Protein AF-A0A9Q9I112-F1 (afdb_monomer_lite)

Sequence (161 aa):
MIDLDKILPSWRFALDPALQVEAKKFYDFVDYWPPYGWSDDQIKRWVEKRIVGEMSVHWPMIHHIDRKLDG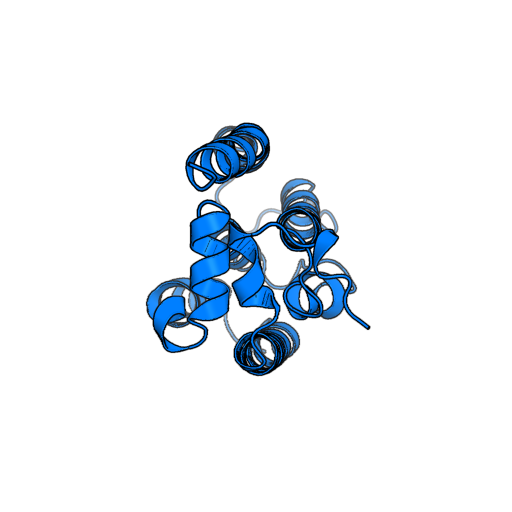LVSKTLMLMCHRPRDLPPGHVQLFGKAFFDVSSPESVRHAMRYMIDHKLKGGTKRTVLEPGEEEYDDGRMVSISAISSDAVHAADMIEVE

Radius of gyration: 16.64 Å; chains: 1; bounding box: 39×32×49 Å

Secondary structure (DSSP, 8-state):
---GGGS-GGGGGGGSHHHHHHHHHHHHHHHTPSPTT--HHHHHHHIIIIIITTHHHH-HHHHHHHHHTTTHHHHHHHHHTSSTT-PPTTHIIIIITTTTT--SHHHHHHHHHHHHHHHHTTTT--S---TT-PPP-GGGTHHHHHSHHHHHHHHHHHTT-

pLDDT: mean 75.95, std 18.21, range [35.16, 94.69]

Structure (mmCIF, N/CA/C/O backbone):
data_AF-A0A9Q9I112-F1
#
_entry.id   AF-A0A9Q9I112-F1
#
loop_
_atom_site.group_PDB
_atom_site.id
_atom_site.type_symbol
_atom_site.label_atom_id
_atom_site.label_alt_id
_atom_site.label_comp_id
_atom_site.label_asym_id
_atom_site.label_entity_id
_atom_site.label_seq_id
_atom_site.pdbx_PDB_ins_code
_atom_site.Cartn_x
_atom_site.Cartn_y
_atom_site.Cartn_z
_atom_site.occupancy
_atom_site.B_iso_or_equiv
_atom_site.auth_seq_id
_atom_site.auth_comp_id
_atom_site.auth_asym_id
_atom_site.auth_atom_id
_atom_site.pdbx_PDB_model_num
ATOM 1 N N . MET A 1 1 ? 1.436 -13.747 -22.113 1.00 52.53 1 MET A N 1
ATOM 2 C CA . MET A 1 1 ? 2.667 -13.029 -22.501 1.00 52.53 1 MET A CA 1
ATOM 3 C C . MET A 1 1 ? 2.412 -11.565 -22.199 1.00 52.53 1 MET A C 1
ATOM 5 O O . MET A 1 1 ? 1.396 -11.064 -22.666 1.00 52.53 1 MET A O 1
ATOM 9 N N . ILE A 1 2 ? 3.207 -10.943 -21.327 1.00 59.44 2 ILE A N 1
ATOM 10 C CA . ILE A 1 2 ? 3.020 -9.533 -20.961 1.00 59.44 2 ILE A CA 1
ATOM 11 C C . ILE A 1 2 ? 3.423 -8.685 -22.171 1.00 59.44 2 ILE A C 1
ATOM 13 O O . ILE A 1 2 ? 4.490 -8.898 -22.743 1.00 59.44 2 ILE A O 1
ATOM 17 N N . ASP A 1 3 ? 2.537 -7.789 -22.593 1.00 67.12 3 ASP A N 1
ATOM 18 C CA . ASP A 1 3 ? 2.764 -6.902 -23.730 1.00 67.12 3 ASP A CA 1
ATOM 19 C C . ASP A 1 3 ? 3.634 -5.723 -23.277 1.00 67.12 3 ASP A C 1
ATOM 21 O O . ASP A 1 3 ? 3.169 -4.839 -22.555 1.00 67.12 3 ASP A O 1
ATOM 25 N N . LEU A 1 4 ? 4.916 -5.758 -23.646 1.00 64.94 4 LEU A N 1
ATOM 26 C CA . LEU A 1 4 ? 5.915 -4.765 -23.242 1.00 64.94 4 LEU A CA 1
ATOM 27 C C . LEU A 1 4 ? 5.576 -3.353 -23.738 1.00 64.94 4 LEU A C 1
ATOM 29 O O . LEU A 1 4 ? 5.977 -2.385 -23.094 1.00 64.94 4 LEU A O 1
ATOM 33 N N . ASP A 1 5 ? 4.805 -3.238 -24.822 1.00 68.81 5 ASP A N 1
ATOM 34 C CA . ASP A 1 5 ? 4.395 -1.954 -25.399 1.00 68.81 5 ASP A CA 1
ATOM 35 C C . ASP A 1 5 ? 3.249 -1.301 -24.611 1.00 68.81 5 ASP A C 1
ATOM 37 O O . ASP A 1 5 ? 2.954 -0.120 -24.786 1.00 68.81 5 ASP A O 1
ATOM 41 N N . LYS A 1 6 ? 2.612 -2.050 -23.700 1.00 69.81 6 LYS A N 1
ATOM 42 C CA . LYS A 1 6 ? 1.551 -1.547 -22.813 1.00 69.81 6 LYS A CA 1
ATOM 43 C C . LYS A 1 6 ? 2.059 -1.086 -21.448 1.00 69.81 6 LYS A C 1
ATOM 45 O O . LYS A 1 6 ? 1.262 -0.579 -20.659 1.00 69.81 6 LYS A O 1
ATOM 50 N N . ILE A 1 7 ? 3.351 -1.256 -21.163 1.00 70.75 7 ILE A N 1
ATOM 51 C CA . ILE A 1 7 ? 3.969 -0.849 -19.899 1.00 70.75 7 ILE A CA 1
ATOM 52 C C . ILE A 1 7 ? 4.797 0.407 -20.135 1.00 70.75 7 ILE A C 1
ATOM 54 O O . ILE A 1 7 ? 5.705 0.429 -20.967 1.00 70.75 7 ILE A O 1
ATOM 58 N N . LEU A 1 8 ? 4.499 1.451 -19.361 1.00 73.12 8 LEU A N 1
ATOM 59 C CA . LEU A 1 8 ? 5.249 2.705 -19.399 1.00 73.12 8 LEU A CA 1
ATOM 60 C C . LEU A 1 8 ? 6.741 2.428 -19.130 1.00 73.12 8 LEU A C 1
ATOM 62 O O . LEU A 1 8 ? 7.046 1.639 -18.232 1.00 73.12 8 LEU A O 1
ATOM 66 N N . PRO A 1 9 ? 7.688 3.059 -19.855 1.00 79.50 9 PRO A N 1
ATOM 67 C CA . PRO A 1 9 ? 9.120 2.804 -19.681 1.00 79.50 9 PRO A CA 1
ATOM 68 C C . PRO A 1 9 ? 9.581 2.914 -18.225 1.00 79.50 9 PRO A C 1
ATOM 70 O O . PRO A 1 9 ? 10.263 2.019 -17.723 1.00 79.50 9 PRO A O 1
ATOM 73 N N . SER A 1 10 ? 9.105 3.940 -17.519 1.00 79.56 10 SER A N 1
ATOM 74 C CA . SER A 1 10 ? 9.416 4.193 -16.112 1.00 79.56 10 SER A CA 1
ATOM 75 C C . SER A 1 10 ? 8.786 3.168 -15.147 1.00 79.56 10 SER A C 1
ATOM 77 O O . SER A 1 10 ? 9.113 3.159 -13.961 1.00 79.56 10 SER A O 1
ATOM 79 N N . TRP A 1 11 ? 7.897 2.293 -15.634 1.00 82.94 11 TRP A N 1
ATOM 80 C CA . TRP A 1 11 ? 7.219 1.217 -14.899 1.00 82.94 11 TRP A CA 1
ATOM 81 C C . TRP A 1 11 ? 7.702 -0.184 -15.272 1.00 82.94 11 TRP A C 1
ATOM 83 O O . TRP A 1 11 ? 7.225 -1.166 -14.708 1.00 82.94 11 TRP A O 1
ATOM 93 N N . ARG A 1 12 ? 8.689 -0.314 -16.165 1.00 83.38 12 ARG A N 1
ATOM 94 C CA . ARG A 1 12 ? 9.242 -1.622 -16.561 1.00 83.38 12 ARG A CA 1
ATOM 95 C C . ARG A 1 12 ? 9.847 -2.412 -15.403 1.00 83.38 12 ARG A C 1
ATOM 97 O O . ARG A 1 12 ? 9.922 -3.631 -15.500 1.00 83.38 12 ARG A O 1
ATOM 104 N N . PHE A 1 13 ? 10.204 -1.760 -14.295 1.00 83.31 13 PHE A N 1
ATOM 105 C CA . PHE A 1 13 ? 10.591 -2.444 -13.057 1.00 83.31 13 PHE A CA 1
ATOM 106 C C . PHE A 1 13 ? 9.492 -3.394 -12.541 1.00 83.31 13 PHE A C 1
ATOM 108 O O . PHE A 1 13 ? 9.793 -4.337 -11.820 1.00 83.31 13 PHE A O 1
ATOM 115 N N . ALA A 1 14 ? 8.225 -3.197 -12.929 1.00 82.38 14 ALA A N 1
ATOM 116 C CA . ALA A 1 14 ? 7.128 -4.093 -12.573 1.00 82.38 14 ALA A CA 1
ATOM 117 C C . ALA A 1 14 ? 7.222 -5.483 -13.229 1.00 82.38 14 ALA A C 1
ATOM 119 O O . ALA A 1 14 ? 6.568 -6.427 -12.786 1.00 82.38 14 ALA A O 1
ATOM 120 N N . LEU A 1 15 ? 8.060 -5.622 -14.259 1.00 83.25 15 LEU A N 1
ATOM 121 C CA . LEU A 1 15 ? 8.393 -6.902 -14.886 1.00 83.25 15 LEU A CA 1
ATOM 122 C C . LEU A 1 15 ? 9.431 -7.698 -14.091 1.00 83.25 15 LEU A C 1
ATOM 124 O O . LEU A 1 15 ? 9.655 -8.870 -14.394 1.00 83.25 15 LEU A O 1
ATOM 128 N N . ASP A 1 16 ? 10.086 -7.073 -13.112 1.00 87.50 16 ASP A N 1
ATOM 129 C CA . ASP A 1 16 ? 11.080 -7.738 -12.284 1.00 87.50 16 ASP A CA 1
ATOM 130 C C . ASP A 1 16 ? 10.404 -8.829 -11.427 1.00 87.50 16 ASP A C 1
ATOM 132 O O . ASP A 1 16 ? 9.463 -8.534 -10.677 1.00 87.50 16 ASP A O 1
ATOM 136 N N . PRO A 1 17 ? 10.875 -10.090 -11.481 1.00 88.44 17 PRO A N 1
ATOM 137 C CA . PRO A 1 17 ? 10.376 -11.159 -10.621 1.00 88.44 17 PRO A CA 1
ATOM 138 C C . PRO A 1 17 ? 10.429 -10.831 -9.120 1.00 88.44 17 PRO A C 1
ATOM 140 O O . PRO A 1 17 ? 9.624 -11.364 -8.352 1.00 88.44 17 PRO A O 1
ATOM 143 N N . ALA A 1 18 ? 11.334 -9.946 -8.688 1.00 90.00 18 ALA A N 1
ATOM 144 C CA . ALA A 1 18 ? 11.414 -9.469 -7.312 1.00 90.00 18 ALA A CA 1
ATOM 145 C C . ALA A 1 18 ? 10.111 -8.797 -6.854 1.00 90.00 18 ALA A C 1
ATOM 147 O O . ALA A 1 18 ? 9.692 -9.013 -5.713 1.00 90.00 18 ALA A O 1
ATOM 148 N N . LEU A 1 19 ? 9.413 -8.076 -7.745 1.00 91.62 19 LEU A N 1
ATOM 149 C CA . LEU A 1 19 ? 8.118 -7.480 -7.417 1.00 91.62 19 LEU A CA 1
ATOM 150 C C . LEU A 1 19 ? 7.084 -8.557 -7.077 1.00 91.62 19 LEU A C 1
ATOM 152 O O . LEU A 1 19 ? 6.316 -8.368 -6.144 1.00 91.62 19 LEU A O 1
ATOM 156 N N . GLN A 1 20 ? 7.081 -9.706 -7.757 1.00 91.25 20 GLN A N 1
ATOM 157 C CA . GLN A 1 20 ? 6.132 -10.788 -7.454 1.00 91.25 20 GLN A CA 1
ATOM 158 C C . GLN A 1 20 ? 6.391 -11.415 -6.078 1.00 91.25 20 GLN A C 1
ATOM 160 O O . GLN A 1 20 ? 5.456 -11.750 -5.346 1.00 91.25 20 GLN A O 1
ATOM 165 N N . VAL A 1 21 ? 7.664 -11.539 -5.692 1.00 92.69 21 VAL A N 1
ATOM 166 C CA . VAL A 1 21 ? 8.045 -12.018 -4.355 1.00 92.69 21 VAL A CA 1
ATOM 167 C C . VAL A 1 21 ? 7.586 -11.030 -3.281 1.00 92.69 21 VAL A C 1
ATOM 169 O O . VAL A 1 21 ? 7.029 -11.439 -2.260 1.00 92.69 21 VAL A O 1
ATOM 172 N N . GLU A 1 22 ? 7.787 -9.732 -3.506 1.00 94.31 22 GLU A N 1
ATOM 173 C CA . GLU A 1 22 ? 7.320 -8.685 -2.596 1.00 94.31 22 GLU A CA 1
ATOM 174 C C . GLU A 1 22 ? 5.798 -8.587 -2.535 1.00 94.31 22 GLU A C 1
ATOM 176 O O . GLU A 1 22 ? 5.248 -8.522 -1.437 1.00 94.31 22 GLU A O 1
ATOM 181 N N . ALA A 1 23 ? 5.117 -8.650 -3.680 1.00 93.50 23 ALA A N 1
ATOM 182 C CA . ALA A 1 23 ? 3.664 -8.635 -3.785 1.00 93.50 23 ALA A CA 1
ATOM 183 C C . ALA A 1 23 ? 3.048 -9.777 -2.975 1.00 93.50 23 ALA A C 1
ATOM 185 O O . ALA A 1 23 ? 2.087 -9.559 -2.241 1.00 93.50 23 ALA A O 1
ATOM 186 N N . LYS A 1 24 ? 3.651 -10.973 -3.012 1.00 94.69 24 LYS A N 1
ATOM 187 C CA . LYS A 1 24 ? 3.223 -12.083 -2.157 1.00 94.69 24 LYS A CA 1
ATOM 188 C C . LYS A 1 24 ? 3.416 -11.779 -0.670 1.00 94.69 24 LYS A C 1
ATOM 190 O O . LYS A 1 24 ? 2.489 -11.977 0.106 1.00 94.69 24 LYS A O 1
ATOM 195 N N . LYS A 1 25 ? 4.588 -11.289 -0.255 1.00 93.38 25 LYS A N 1
ATOM 196 C CA . LYS A 1 25 ? 4.830 -10.934 1.157 1.00 93.38 25 LYS A CA 1
ATOM 197 C C . LYS A 1 25 ? 3.857 -9.860 1.646 1.00 93.38 25 LYS A C 1
ATOM 199 O O . LYS A 1 25 ? 3.401 -9.908 2.782 1.00 93.38 25 LYS A O 1
ATOM 204 N N . PHE A 1 26 ? 3.565 -8.883 0.793 1.00 93.25 26 PHE A N 1
ATOM 205 C CA . PHE A 1 26 ? 2.616 -7.819 1.088 1.00 93.25 26 PHE A CA 1
ATOM 206 C C . PHE A 1 26 ? 1.190 -8.360 1.195 1.00 93.25 26 PHE A C 1
ATOM 208 O O . PHE A 1 26 ? 0.486 -8.037 2.145 1.00 93.25 26 PHE A O 1
ATOM 215 N N . TYR A 1 27 ? 0.787 -9.240 0.276 1.00 94.31 27 TYR A N 1
ATOM 216 C CA . TYR A 1 27 ? -0.486 -9.949 0.348 1.00 94.31 27 TYR A CA 1
ATOM 217 C C . TYR A 1 27 ? -0.630 -10.714 1.662 1.00 94.31 27 TYR A C 1
ATOM 219 O O . TYR A 1 27 ? -1.638 -10.549 2.337 1.00 94.31 27 TYR A O 1
ATOM 227 N N . ASP A 1 28 ? 0.384 -11.493 2.050 1.00 92.62 28 ASP A N 1
ATOM 228 C CA . ASP A 1 28 ? 0.367 -12.268 3.296 1.00 92.62 28 ASP A CA 1
ATOM 229 C C . ASP A 1 28 ? 0.210 -11.339 4.526 1.00 92.62 28 ASP A C 1
ATOM 231 O O . ASP A 1 28 ? -0.489 -11.674 5.481 1.00 92.62 28 ASP A O 1
ATOM 235 N N . PHE A 1 29 ? 0.807 -10.139 4.493 1.00 91.12 29 PHE A N 1
ATOM 236 C CA . PHE A 1 29 ? 0.606 -9.107 5.519 1.00 91.12 29 PHE A CA 1
ATOM 237 C C . PHE A 1 29 ? -0.841 -8.588 5.556 1.00 91.12 29 PHE A C 1
ATOM 239 O O . PHE A 1 29 ? -1.423 -8.486 6.636 1.00 91.12 29 PHE A O 1
ATOM 246 N N . VAL A 1 30 ? -1.421 -8.263 4.398 1.00 91.06 30 VAL A N 1
ATOM 247 C CA . VAL A 1 30 ? -2.800 -7.756 4.300 1.00 91.06 30 VAL A CA 1
ATOM 248 C C . VAL A 1 30 ? -3.817 -8.836 4.672 1.00 91.06 30 VAL A C 1
ATOM 250 O O . VAL A 1 30 ? -4.824 -8.525 5.290 1.00 91.06 30 VAL A O 1
ATOM 253 N N . ASP A 1 31 ? -3.560 -10.100 4.343 1.00 90.81 31 ASP A N 1
ATOM 254 C CA . ASP A 1 31 ? -4.427 -11.232 4.698 1.00 90.81 31 ASP A CA 1
ATOM 255 C C . ASP A 1 31 ? -4.453 -11.490 6.213 1.00 90.81 31 ASP A C 1
ATOM 257 O O . ASP A 1 31 ? -5.481 -11.856 6.778 1.00 90.81 31 ASP A O 1
ATOM 261 N N . TYR A 1 32 ? -3.339 -11.221 6.900 1.00 86.56 32 TYR A N 1
ATOM 262 C CA . TYR A 1 32 ? -3.262 -11.270 8.362 1.00 86.56 32 TYR A CA 1
ATOM 263 C C . TYR A 1 32 ? -3.931 -10.061 9.053 1.00 86.56 32 TYR A C 1
ATOM 265 O O . TYR A 1 32 ? -4.088 -10.034 10.277 1.00 86.56 32 TYR A O 1
ATOM 273 N N . TRP A 1 33 ? -4.318 -9.033 8.298 1.00 83.69 33 TRP A N 1
ATOM 274 C CA . TRP A 1 33 ? -4.843 -7.789 8.840 1.00 83.69 33 TRP A CA 1
ATOM 275 C C . TRP A 1 33 ? -6.371 -7.832 9.067 1.00 83.69 33 TRP A C 1
ATOM 277 O O . TRP A 1 33 ? -7.111 -8.289 8.199 1.00 83.69 33 TRP A O 1
ATOM 287 N N . PRO A 1 34 ? -6.898 -7.255 10.167 1.00 85.12 34 PRO A N 1
ATOM 288 C CA . PRO A 1 34 ? -6.172 -6.695 11.306 1.00 85.12 34 PRO A CA 1
ATOM 289 C C . PRO A 1 34 ? -5.764 -7.767 12.339 1.00 85.12 34 PRO A C 1
ATOM 291 O O . PRO A 1 34 ? -6.521 -8.715 12.562 1.00 85.12 34 PRO A O 1
ATOM 294 N N . PRO A 1 35 ? -4.632 -7.591 13.055 1.00 84.75 35 PRO A N 1
ATOM 295 C CA . PRO A 1 35 ? -4.209 -8.523 14.101 1.00 84.75 35 PRO A CA 1
ATOM 296 C C . PRO A 1 35 ? -5.267 -8.701 15.203 1.00 84.75 35 PRO A C 1
ATOM 298 O O . PRO A 1 35 ? -5.759 -7.729 15.786 1.00 84.75 35 PRO A O 1
ATOM 301 N N . TYR A 1 36 ? -5.599 -9.953 15.528 1.00 85.56 36 TYR A N 1
ATOM 302 C CA . TYR A 1 36 ? -6.580 -10.260 16.571 1.00 85.56 36 TYR A CA 1
ATOM 303 C C . TYR A 1 36 ? -6.075 -9.867 17.969 1.00 85.56 36 TYR A C 1
ATOM 305 O O . TYR A 1 36 ? -4.919 -10.096 18.323 1.00 85.56 36 TYR A O 1
ATOM 313 N N . GLY A 1 37 ? -6.964 -9.298 18.788 1.00 84.94 37 GLY A N 1
ATOM 314 C CA . GLY A 1 37 ? -6.678 -8.936 20.181 1.00 84.94 37 GLY A CA 1
ATOM 315 C C . GLY A 1 37 ? -5.858 -7.656 20.380 1.00 84.94 37 GLY A C 1
ATOM 316 O O . GLY A 1 37 ? -5.601 -7.292 21.524 1.00 84.94 37 GLY A O 1
ATOM 317 N N . TRP A 1 38 ? -5.464 -6.963 19.308 1.00 88.25 38 TRP A N 1
ATOM 318 C CA . TRP A 1 38 ? -4.763 -5.679 19.396 1.00 88.25 38 TRP A CA 1
ATOM 319 C C . TRP A 1 38 ? -5.758 -4.513 19.451 1.00 88.25 38 TRP A C 1
ATOM 321 O O . TRP A 1 38 ? -6.839 -4.579 18.853 1.00 88.25 38 TRP A O 1
ATOM 331 N N . SER A 1 39 ? -5.397 -3.444 20.165 1.00 87.25 39 SER A N 1
ATOM 332 C CA . SER A 1 39 ? -6.126 -2.174 20.125 1.00 87.25 39 SER A CA 1
ATOM 333 C C . SER A 1 39 ? -5.788 -1.375 18.865 1.00 87.25 39 SER A C 1
ATOM 335 O O . SER A 1 39 ? -4.706 -1.525 18.290 1.00 87.25 39 SER A O 1
ATOM 337 N N . ASP A 1 40 ? -6.688 -0.480 18.463 1.00 85.31 40 ASP A N 1
ATOM 338 C CA . ASP A 1 40 ? -6.505 0.386 17.293 1.00 85.31 40 ASP A CA 1
ATOM 339 C C . ASP A 1 40 ? -5.206 1.212 17.390 1.00 85.31 40 ASP A C 1
ATOM 341 O O . ASP A 1 40 ? -4.464 1.323 16.414 1.00 85.31 40 ASP A O 1
ATOM 345 N N . ASP A 1 41 ? -4.842 1.684 18.587 1.00 86.06 41 ASP A N 1
ATOM 346 C CA . ASP A 1 41 ? -3.574 2.384 18.834 1.00 86.06 41 ASP A CA 1
ATOM 347 C C . ASP A 1 41 ? -2.338 1.497 18.656 1.00 86.06 41 ASP A C 1
ATOM 349 O O . ASP A 1 41 ? -1.314 1.946 18.129 1.00 86.06 41 ASP A O 1
ATOM 353 N N . GLN A 1 42 ? -2.398 0.239 19.109 1.00 89.38 42 GLN A N 1
ATOM 354 C CA . GLN A 1 42 ? -1.301 -0.713 18.916 1.00 89.38 42 GLN A CA 1
ATOM 355 C C . GLN A 1 42 ? -1.093 -0.983 17.428 1.00 89.38 42 GLN A C 1
ATOM 357 O O . GLN A 1 42 ? 0.041 -0.959 16.947 1.00 89.38 42 GLN A O 1
ATOM 362 N N . ILE A 1 43 ? -2.195 -1.177 16.704 1.00 88.94 43 ILE A N 1
ATOM 363 C CA . ILE A 1 43 ? -2.218 -1.400 15.262 1.00 88.94 43 ILE A CA 1
ATOM 364 C C . ILE A 1 43 ? -1.640 -0.183 14.524 1.00 88.94 43 ILE A C 1
ATOM 366 O O . ILE A 1 43 ? -0.704 -0.336 13.738 1.00 88.94 43 ILE A O 1
ATOM 370 N N . LYS A 1 44 ? -2.112 1.031 14.838 1.00 87.12 44 LYS A N 1
ATOM 371 C CA . LYS A 1 44 ? -1.634 2.287 14.240 1.00 87.12 44 LYS A CA 1
ATOM 372 C C . LYS A 1 44 ? -0.135 2.491 14.449 1.00 87.12 44 LYS A C 1
ATOM 374 O O . LYS A 1 44 ? 0.596 2.716 13.489 1.00 87.12 44 LYS A O 1
ATOM 379 N N . ARG A 1 45 ? 0.348 2.356 15.690 1.00 88.19 45 ARG A N 1
ATOM 380 C CA . ARG A 1 45 ? 1.778 2.514 16.017 1.00 88.19 45 ARG A CA 1
ATOM 381 C C . ARG A 1 45 ? 2.648 1.468 15.332 1.00 88.19 45 ARG A C 1
ATOM 383 O O . ARG A 1 45 ? 3.779 1.769 14.951 1.00 88.19 45 ARG A O 1
ATOM 390 N N . TRP A 1 46 ? 2.155 0.236 15.224 1.00 90.12 46 TRP A N 1
ATOM 391 C CA . TRP A 1 46 ? 2.869 -0.832 14.539 1.00 90.12 46 TRP A CA 1
ATOM 392 C C . TRP A 1 46 ? 2.973 -0.559 13.040 1.00 90.12 46 TRP A C 1
ATOM 394 O O . TRP A 1 46 ? 4.077 -0.641 12.507 1.00 90.12 46 TRP A O 1
ATOM 404 N N . VAL 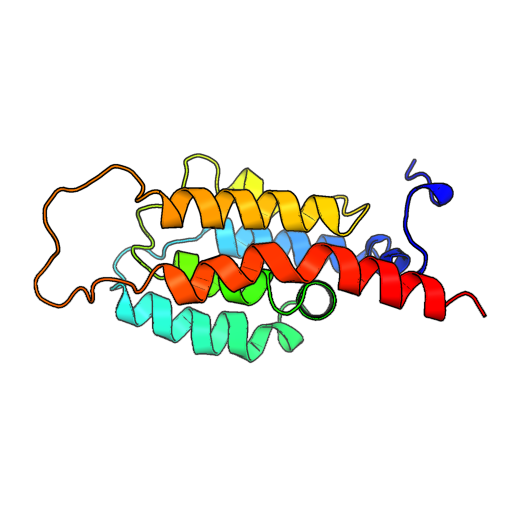A 1 47 ? 1.886 -0.148 12.380 1.00 89.25 47 VAL A N 1
ATOM 405 C CA . VAL A 1 47 ? 1.932 0.213 10.956 1.00 89.25 47 VAL A CA 1
ATOM 406 C C . VAL A 1 47 ? 2.845 1.386 10.700 1.00 89.25 47 VAL A C 1
ATOM 408 O O . VAL A 1 47 ? 3.726 1.276 9.855 1.00 89.25 47 VAL A O 1
ATOM 411 N N . GLU A 1 48 ? 2.684 2.471 11.448 1.00 89.12 48 GLU A N 1
ATOM 412 C CA . GLU A 1 48 ? 3.481 3.678 11.259 1.00 89.12 48 GLU A CA 1
ATOM 413 C C . GLU A 1 48 ? 4.982 3.374 11.359 1.00 89.12 48 GLU A C 1
ATOM 415 O O . GLU A 1 48 ? 5.761 3.776 10.498 1.00 89.12 48 GLU A O 1
ATOM 420 N N . LYS A 1 49 ? 5.391 2.597 12.370 1.00 89.12 49 LYS A N 1
ATOM 421 C CA . LYS A 1 49 ? 6.811 2.331 12.632 1.00 89.12 49 LYS A CA 1
ATOM 422 C C . LYS A 1 49 ? 7.392 1.182 11.816 1.00 89.12 49 LYS A C 1
ATOM 424 O O . LYS A 1 49 ? 8.521 1.297 11.361 1.00 89.12 49 LYS A O 1
ATOM 429 N N . ARG A 1 50 ? 6.675 0.063 11.691 1.00 88.94 50 ARG A N 1
ATOM 430 C CA . ARG A 1 50 ? 7.215 -1.197 11.147 1.00 88.94 50 ARG A CA 1
ATOM 431 C C . ARG A 1 50 ? 6.787 -1.480 9.720 1.00 88.94 50 ARG A C 1
ATOM 433 O O . ARG A 1 50 ? 7.533 -2.120 8.997 1.00 88.94 50 ARG A O 1
ATOM 440 N N . ILE A 1 51 ? 5.597 -1.045 9.318 1.00 91.25 51 ILE A N 1
ATOM 441 C CA . ILE A 1 51 ? 5.099 -1.318 7.966 1.00 91.25 51 ILE A CA 1
ATOM 442 C C . ILE A 1 51 ? 5.459 -0.156 7.045 1.00 91.25 51 ILE A C 1
ATOM 444 O O . ILE A 1 51 ? 6.153 -0.358 6.057 1.00 91.25 51 ILE A O 1
ATOM 448 N N . VAL A 1 52 ? 5.051 1.065 7.396 1.00 90.56 52 VAL A N 1
ATOM 449 C CA . VAL A 1 52 ? 5.349 2.281 6.629 1.00 90.56 52 VAL A CA 1
ATOM 450 C C . VAL A 1 52 ? 6.792 2.727 6.867 1.00 90.56 52 VAL A C 1
ATOM 452 O O . VAL A 1 52 ? 7.536 2.920 5.910 1.00 90.56 52 VAL A O 1
ATOM 455 N N . GLY A 1 53 ? 7.220 2.826 8.130 1.00 89.00 53 GLY A N 1
ATOM 456 C CA . GLY A 1 53 ? 8.568 3.283 8.488 1.00 89.00 53 GLY A CA 1
ATOM 457 C C . GLY A 1 53 ? 9.712 2.395 7.984 1.00 89.00 53 GLY A C 1
ATOM 458 O O . GLY A 1 53 ? 10.801 2.899 7.724 1.00 89.00 53 GLY A O 1
ATOM 459 N N . GLU A 1 54 ? 9.469 1.095 7.794 1.00 93.56 54 GLU A N 1
ATOM 460 C CA . GLU A 1 54 ? 10.463 0.134 7.287 1.00 93.56 54 GLU A CA 1
ATOM 461 C C . GLU A 1 54 ? 10.080 -0.432 5.905 1.00 93.56 54 GLU A C 1
ATOM 463 O O . GLU A 1 54 ? 10.625 -1.448 5.471 1.00 93.56 54 GLU A O 1
ATOM 468 N N . MET A 1 55 ? 9.164 0.221 5.178 1.00 92.56 55 MET A N 1
ATOM 469 C CA . MET A 1 55 ? 8.680 -0.270 3.880 1.00 92.56 55 MET A CA 1
ATOM 470 C C . MET A 1 55 ? 9.811 -0.439 2.866 1.00 92.56 55 MET A C 1
ATOM 472 O O . MET A 1 55 ? 9.849 -1.426 2.143 1.00 92.56 55 MET A O 1
ATOM 476 N N . SER A 1 56 ? 10.771 0.488 2.855 1.00 93.88 56 SER A N 1
ATOM 477 C CA . SER A 1 56 ? 11.951 0.438 1.984 1.00 93.88 56 SER A CA 1
ATOM 478 C C . SER A 1 56 ? 12.870 -0.757 2.256 1.00 93.88 56 SER A C 1
ATOM 480 O O . SER A 1 56 ? 13.674 -1.108 1.398 1.00 93.88 56 SER A O 1
ATOM 482 N N . VAL A 1 57 ? 12.758 -1.378 3.434 1.00 92.81 57 VAL A N 1
ATOM 483 C CA . VAL A 1 57 ? 13.549 -2.542 3.846 1.00 92.81 57 VAL A CA 1
ATOM 484 C C . VAL A 1 57 ? 12.793 -3.838 3.558 1.00 92.81 57 VAL A C 1
ATOM 486 O O . VAL A 1 57 ? 13.373 -4.778 3.018 1.00 92.81 57 VAL A O 1
ATOM 489 N N . HIS A 1 58 ? 11.501 -3.898 3.899 1.00 88.81 58 HIS A N 1
ATOM 490 C CA . HIS A 1 58 ? 10.693 -5.118 3.749 1.00 88.81 58 HIS A CA 1
ATOM 491 C C . HIS A 1 58 ? 10.154 -5.317 2.328 1.00 88.81 58 HIS A C 1
ATOM 493 O O . HIS A 1 58 ? 10.076 -6.458 1.862 1.00 88.81 58 HIS A O 1
ATOM 499 N N . TRP A 1 59 ? 9.816 -4.217 1.649 1.00 94.31 59 TRP A N 1
ATOM 500 C CA . TRP A 1 59 ? 9.247 -4.186 0.300 1.00 94.31 59 TRP A CA 1
ATOM 501 C C . TRP A 1 59 ? 9.819 -3.025 -0.543 1.00 94.31 59 TRP A C 1
ATOM 503 O O . TRP A 1 59 ? 9.110 -2.051 -0.824 1.00 94.31 59 TRP A O 1
ATOM 513 N N . PRO A 1 60 ? 11.106 -3.070 -0.933 1.00 94.12 60 PRO A N 1
ATOM 514 C CA . PRO A 1 60 ? 11.746 -1.985 -1.676 1.00 94.12 60 PRO A CA 1
ATOM 515 C C . PRO A 1 60 ? 11.075 -1.656 -3.020 1.00 94.12 60 PRO A C 1
ATOM 517 O O . PRO A 1 60 ? 10.993 -0.477 -3.374 1.00 94.12 60 PRO A O 1
ATOM 520 N N . MET A 1 61 ? 10.552 -2.641 -3.753 1.00 92.62 61 MET A N 1
ATOM 521 C CA . MET A 1 61 ? 9.840 -2.409 -5.016 1.00 92.62 61 MET A CA 1
ATOM 522 C C . MET A 1 61 ? 8.470 -1.771 -4.779 1.00 92.62 61 MET A C 1
ATOM 524 O O . MET A 1 61 ? 8.094 -0.835 -5.486 1.00 92.62 61 MET A O 1
ATOM 528 N N . ILE A 1 62 ? 7.743 -2.201 -3.745 1.00 93.50 62 ILE A N 1
ATOM 529 C CA . ILE A 1 62 ? 6.481 -1.548 -3.352 1.00 93.50 62 ILE A CA 1
ATOM 530 C C . ILE A 1 62 ? 6.744 -0.128 -2.850 1.00 93.50 62 ILE A C 1
ATOM 532 O O . ILE A 1 62 ? 6.000 0.785 -3.194 1.00 93.50 62 ILE A O 1
ATOM 536 N N . HIS A 1 63 ? 7.829 0.099 -2.109 1.00 94.25 63 HIS A N 1
ATOM 537 C CA . HIS A 1 63 ? 8.238 1.438 -1.697 1.00 94.25 63 HIS A CA 1
ATOM 538 C C . HIS A 1 63 ? 8.596 2.327 -2.900 1.00 94.25 63 HIS A C 1
ATOM 540 O O . HIS A 1 63 ? 8.274 3.515 -2.916 1.00 94.25 63 HIS A O 1
ATOM 546 N N . HIS A 1 64 ? 9.218 1.767 -3.941 1.00 91.50 64 HIS A N 1
ATOM 547 C CA . HIS A 1 64 ? 9.460 2.487 -5.190 1.00 91.50 64 HIS A CA 1
ATOM 548 C C . HIS A 1 64 ? 8.148 2.887 -5.887 1.00 91.50 64 HIS A C 1
ATOM 550 O O . HIS A 1 64 ? 8.007 4.035 -6.315 1.00 91.50 64 HIS A O 1
ATOM 556 N N . ILE A 1 65 ? 7.164 1.980 -5.931 1.00 91.44 65 ILE A N 1
ATOM 557 C CA . ILE A 1 65 ? 5.807 2.275 -6.417 1.00 91.44 65 ILE A CA 1
ATOM 558 C C . ILE A 1 65 ? 5.160 3.372 -5.568 1.00 91.44 65 ILE A C 1
ATOM 560 O O . ILE A 1 65 ? 4.637 4.337 -6.116 1.00 91.44 65 ILE A O 1
ATOM 564 N N . ASP A 1 66 ? 5.230 3.261 -4.242 1.00 92.81 66 ASP A N 1
ATOM 565 C CA . ASP A 1 66 ? 4.676 4.242 -3.309 1.00 92.81 66 ASP A CA 1
ATOM 566 C C . ASP A 1 66 ? 5.256 5.637 -3.565 1.00 92.81 66 ASP A C 1
ATOM 568 O O . ASP A 1 66 ? 4.509 6.603 -3.692 1.00 92.81 66 ASP A O 1
ATOM 572 N N . ARG A 1 67 ? 6.575 5.744 -3.774 1.00 90.88 67 ARG A N 1
ATOM 573 C CA . ARG A 1 67 ? 7.228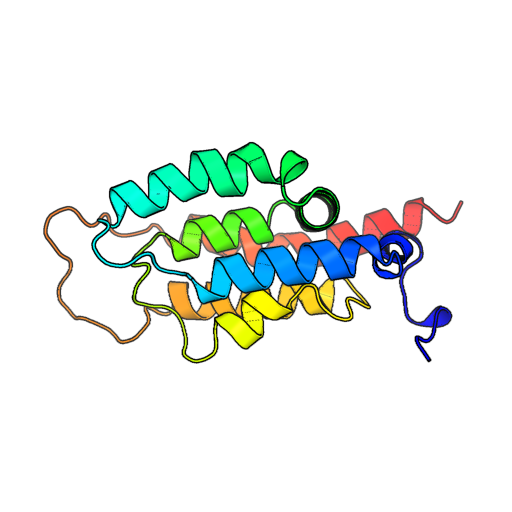 7.003 -4.160 1.00 90.88 67 ARG A CA 1
ATOM 574 C C . ARG A 1 67 ? 6.744 7.546 -5.504 1.00 90.88 67 ARG A C 1
ATOM 576 O O . ARG A 1 67 ? 6.495 8.744 -5.604 1.00 90.88 67 ARG A O 1
ATOM 583 N N . LYS A 1 68 ? 6.594 6.693 -6.523 1.00 88.31 68 LYS A N 1
ATOM 584 C CA . LYS A 1 68 ? 6.036 7.085 -7.834 1.00 88.31 68 LYS A CA 1
ATOM 585 C C . LYS A 1 68 ? 4.567 7.510 -7.747 1.00 88.31 68 LYS A C 1
ATOM 587 O O . LYS A 1 68 ? 4.092 8.243 -8.609 1.00 88.31 68 LYS A O 1
ATOM 592 N N . LEU A 1 69 ? 3.856 7.069 -6.712 1.00 88.06 69 LEU A N 1
ATOM 593 C CA . LEU A 1 69 ? 2.457 7.392 -6.446 1.00 88.06 69 LEU A CA 1
ATOM 594 C C . LEU A 1 69 ? 2.279 8.420 -5.316 1.00 88.06 69 LEU A C 1
ATOM 596 O O . LEU A 1 69 ? 1.196 8.495 -4.741 1.00 88.06 69 LEU A O 1
ATOM 600 N N . ASP A 1 70 ? 3.307 9.209 -4.991 1.00 87.44 70 ASP A N 1
ATOM 601 C CA . ASP A 1 70 ? 3.255 10.248 -3.949 1.00 87.44 70 ASP A CA 1
ATOM 602 C C . ASP A 1 70 ? 2.766 9.727 -2.578 1.00 87.44 70 ASP A C 1
ATOM 604 O O . ASP A 1 70 ? 1.895 10.295 -1.912 1.00 87.44 70 ASP A O 1
ATOM 608 N N . GLY A 1 71 ? 3.283 8.580 -2.149 1.00 87.12 71 G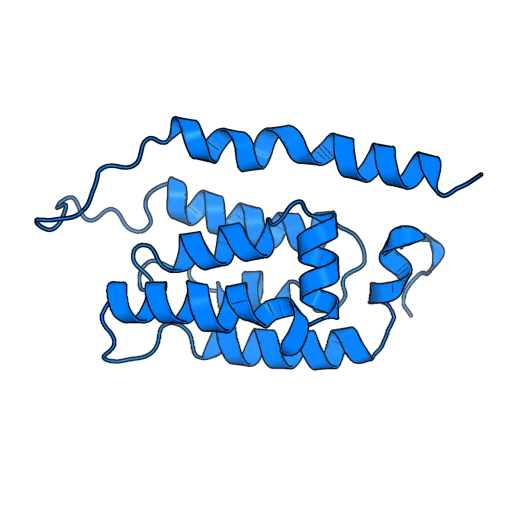LY A N 1
ATOM 609 C CA . GLY A 1 71 ? 2.955 7.996 -0.852 1.00 87.12 71 GLY A CA 1
ATOM 610 C C . GLY A 1 71 ? 1.543 7.410 -0.763 1.00 87.12 71 GLY A C 1
ATOM 611 O O . GLY A 1 71 ? 1.030 7.241 0.343 1.00 87.12 71 GLY A O 1
ATOM 612 N N . LEU A 1 72 ? 0.861 7.165 -1.888 1.00 90.19 72 LEU A N 1
ATOM 613 C CA . LEU A 1 72 ? -0.527 6.690 -1.900 1.00 90.19 72 LEU A CA 1
ATOM 614 C C . LEU A 1 72 ? -0.719 5.362 -1.151 1.00 90.19 72 LEU A C 1
ATOM 616 O O . LEU A 1 72 ? -1.726 5.196 -0.461 1.00 90.19 72 LEU A O 1
ATOM 620 N N . VAL A 1 73 ? 0.233 4.432 -1.249 1.00 91.06 73 VAL A N 1
ATOM 621 C CA . VAL A 1 73 ? 0.178 3.138 -0.551 1.00 91.06 73 VAL A CA 1
ATOM 622 C C . VAL A 1 73 ? 0.315 3.370 0.949 1.00 91.06 73 VAL A C 1
ATOM 624 O O . VAL A 1 73 ? -0.526 2.913 1.723 1.00 91.06 73 VAL A O 1
ATOM 627 N N . SER A 1 74 ? 1.312 4.161 1.355 1.00 90.88 74 SER A N 1
ATOM 628 C CA . SER A 1 74 ? 1.541 4.548 2.752 1.00 90.88 74 SER A CA 1
ATOM 629 C C . SER A 1 74 ? 0.327 5.255 3.363 1.00 90.88 74 SER A C 1
ATOM 631 O O . SER A 1 74 ? -0.130 4.899 4.449 1.00 90.88 74 SER A O 1
ATOM 633 N N . LYS A 1 75 ? -0.250 6.227 2.646 1.00 88.94 75 LYS A N 1
ATOM 634 C CA . LYS A 1 75 ? -1.459 6.959 3.055 1.00 88.94 75 LYS A CA 1
ATOM 635 C C . LYS A 1 75 ? -2.652 6.010 3.213 1.00 88.94 75 LYS A C 1
ATOM 637 O O . LYS A 1 75 ? -3.380 6.108 4.198 1.00 88.94 75 LYS A O 1
ATOM 642 N N . THR A 1 76 ? -2.817 5.058 2.294 1.00 89.62 76 THR A N 1
ATOM 643 C CA . THR A 1 76 ? -3.897 4.061 2.358 1.00 89.62 76 THR A CA 1
ATOM 644 C C . THR A 1 76 ? -3.726 3.120 3.554 1.00 89.62 76 THR A C 1
ATOM 646 O O . THR A 1 76 ? -4.691 2.888 4.275 1.00 89.62 76 THR A O 1
ATOM 649 N N . LEU A 1 77 ? -2.508 2.643 3.839 1.00 89.75 77 LEU A N 1
ATOM 650 C CA . LEU A 1 77 ? -2.208 1.833 5.032 1.00 89.75 77 LEU A CA 1
ATOM 651 C C . LEU A 1 77 ? -2.526 2.573 6.331 1.00 89.75 77 LEU A C 1
ATOM 653 O O . LEU A 1 77 ? -3.159 2.017 7.230 1.00 89.75 77 LEU A O 1
ATOM 657 N N . MET A 1 78 ? -2.117 3.838 6.425 1.00 87.38 78 MET A N 1
ATOM 658 C CA . MET A 1 78 ? -2.423 4.666 7.590 1.00 87.38 78 MET A CA 1
ATOM 659 C C . MET A 1 78 ? -3.933 4.852 7.747 1.00 87.38 78 MET A C 1
ATOM 661 O O . MET A 1 78 ? -4.453 4.718 8.852 1.00 87.38 78 MET A O 1
ATOM 665 N N . LEU A 1 79 ? -4.658 5.051 6.643 1.00 85.06 79 LEU A N 1
ATOM 666 C CA . LEU A 1 79 ? -6.115 5.133 6.656 1.00 85.06 79 LEU A CA 1
ATOM 667 C C . LEU A 1 79 ? -6.776 3.818 7.099 1.00 85.06 79 LEU A C 1
ATOM 669 O O . LEU A 1 79 ? -7.755 3.834 7.843 1.00 85.06 79 LEU A O 1
ATOM 673 N N . MET A 1 80 ? -6.225 2.669 6.706 1.00 85.44 80 MET A N 1
ATOM 674 C CA . MET A 1 80 ? -6.694 1.357 7.161 1.00 85.44 80 MET A CA 1
ATOM 675 C C . MET A 1 80 ? -6.540 1.161 8.674 1.00 85.44 80 MET A C 1
ATOM 677 O O . MET A 1 80 ? -7.307 0.390 9.244 1.00 85.44 80 MET A O 1
ATOM 681 N N . CYS A 1 81 ? -5.620 1.871 9.336 1.00 84.44 81 CYS A N 1
ATOM 682 C CA . CYS A 1 81 ? -5.467 1.837 10.795 1.00 84.44 81 CYS A CA 1
ATOM 683 C C . CYS A 1 81 ? -6.596 2.554 11.541 1.00 84.44 81 CYS A C 1
ATOM 685 O O . CYS A 1 81 ? -6.791 2.304 12.726 1.00 84.44 81 CYS A O 1
ATOM 687 N N . HIS A 1 82 ? -7.343 3.434 10.873 1.00 78.31 82 HIS A N 1
ATOM 688 C CA . HIS A 1 82 ? -8.517 4.066 11.460 1.00 78.31 82 HIS A CA 1
ATOM 689 C C . HIS A 1 82 ? -9.693 3.101 11.369 1.00 78.31 82 HIS A C 1
ATOM 691 O O . HIS A 1 82 ? -10.164 2.798 10.270 1.00 78.31 82 HIS A O 1
ATOM 697 N N . ARG A 1 83 ? -10.151 2.587 12.516 1.00 76.75 83 ARG A N 1
ATOM 698 C CA . ARG A 1 83 ? -11.146 1.507 12.592 1.00 76.75 83 ARG A CA 1
ATOM 699 C C . ARG A 1 83 ? -10.715 0.320 11.726 1.00 76.75 83 ARG A C 1
ATOM 701 O O . ARG A 1 83 ? -11.329 0.041 10.693 1.00 76.75 83 ARG A O 1
ATOM 708 N N . PRO A 1 84 ? -9.652 -0.402 12.100 1.00 77.75 84 PRO A N 1
ATOM 709 C CA . PRO A 1 84 ? -9.042 -1.425 11.254 1.00 77.75 84 PRO A CA 1
ATOM 710 C C . PRO A 1 84 ? -9.950 -2.635 10.998 1.00 77.75 84 PRO A C 1
ATOM 712 O O . PRO A 1 84 ? -9.660 -3.447 10.126 1.00 77.75 84 PRO A O 1
ATOM 715 N N . ARG A 1 85 ? -11.080 -2.721 11.710 1.00 80.12 85 ARG A N 1
ATOM 716 C CA . ARG A 1 85 ? -12.148 -3.709 11.509 1.00 80.12 85 ARG A CA 1
ATOM 717 C C . ARG A 1 85 ? -13.198 -3.291 10.472 1.00 80.12 85 ARG A C 1
ATOM 719 O O . ARG A 1 85 ? -13.971 -4.132 10.035 1.00 80.12 85 ARG A O 1
ATOM 726 N N . ASP A 1 86 ? -13.226 -2.020 10.078 1.00 80.19 86 ASP A N 1
ATOM 727 C CA . ASP A 1 86 ? -14.131 -1.479 9.057 1.00 80.19 86 ASP A CA 1
ATOM 728 C C . ASP A 1 86 ? -13.417 -1.403 7.703 1.00 80.19 86 ASP A C 1
ATOM 730 O O . ASP A 1 86 ? -13.128 -0.331 7.162 1.00 80.19 86 ASP A O 1
ATOM 734 N N . LEU A 1 87 ? -13.006 -2.565 7.206 1.00 83.00 87 LEU A N 1
ATOM 735 C CA . LEU A 1 87 ? -12.432 -2.705 5.874 1.00 83.00 87 LEU A CA 1
ATOM 736 C C . LEU A 1 87 ? -13.483 -3.284 4.934 1.00 83.00 87 LEU A C 1
ATOM 738 O O . LEU A 1 87 ? -14.288 -4.113 5.365 1.00 83.00 87 LEU A O 1
ATOM 742 N N . PRO A 1 88 ? -13.476 -2.888 3.650 1.00 81.50 88 PRO A N 1
ATOM 743 C CA . PRO A 1 88 ? -14.405 -3.451 2.695 1.00 81.50 88 PRO A CA 1
ATOM 744 C C . PRO A 1 88 ? -14.255 -4.978 2.631 1.00 81.50 88 PRO A C 1
ATOM 746 O O . PRO A 1 88 ? -13.132 -5.506 2.700 1.00 81.50 88 PRO A O 1
ATOM 749 N N . PRO A 1 89 ? -15.365 -5.709 2.435 1.00 80.50 89 PRO A N 1
ATOM 750 C CA . PRO A 1 89 ? -15.299 -7.098 2.018 1.00 80.50 89 PRO A CA 1
ATOM 751 C C . PRO A 1 89 ? -14.403 -7.215 0.783 1.00 80.50 89 PRO A C 1
ATOM 753 O O . PRO A 1 89 ? -14.515 -6.430 -0.158 1.00 80.50 89 PRO A O 1
ATOM 756 N N . GLY A 1 90 ? -13.485 -8.177 0.800 1.00 84.44 90 GLY A N 1
ATOM 757 C CA . GLY A 1 90 ? -12.547 -8.371 -0.301 1.00 84.44 90 GLY A CA 1
ATOM 758 C C . GLY A 1 90 ? -11.340 -7.422 -0.321 1.00 84.44 90 GLY A C 1
ATOM 759 O O . GLY A 1 90 ? -10.620 -7.389 -1.317 1.00 84.44 90 GLY A O 1
ATOM 760 N N . HIS A 1 91 ? -11.083 -6.654 0.750 1.00 85.62 91 HIS A N 1
ATOM 761 C CA . HIS A 1 91 ? -9.909 -5.771 0.828 1.00 85.62 91 HIS A CA 1
ATOM 762 C C . HIS A 1 91 ? -8.588 -6.511 0.570 1.00 85.62 91 HIS A C 1
ATOM 764 O O . HIS A 1 91 ? -7.703 -5.955 -0.068 1.00 85.62 91 HIS A O 1
ATOM 770 N N . VAL A 1 92 ? -8.460 -7.773 0.986 1.00 86.75 92 VAL A N 1
ATOM 771 C CA . VAL A 1 92 ? -7.271 -8.592 0.706 1.00 86.75 92 VAL A CA 1
ATOM 772 C C . VAL A 1 92 ? -7.078 -8.782 -0.802 1.00 86.75 92 VAL A C 1
ATOM 774 O O . VAL A 1 92 ? -5.973 -8.647 -1.321 1.00 86.75 92 VAL A O 1
ATOM 777 N N . GLN A 1 93 ? -8.159 -9.033 -1.541 1.00 85.88 93 GLN A N 1
ATOM 778 C CA . GLN A 1 93 ? -8.115 -9.202 -2.992 1.00 85.88 93 GLN A CA 1
ATOM 779 C C . GLN A 1 93 ? -7.887 -7.881 -3.725 1.00 85.88 93 GLN A C 1
ATOM 781 O O . GLN A 1 93 ? -7.268 -7.897 -4.780 1.00 85.88 93 GLN A O 1
ATOM 786 N N . LEU A 1 94 ? -8.369 -6.758 -3.197 1.00 85.88 94 LEU A N 1
ATOM 787 C CA . LEU A 1 94 ? -8.210 -5.453 -3.841 1.00 85.88 94 LEU A CA 1
ATOM 788 C C . LEU A 1 94 ? -6.856 -4.827 -3.512 1.00 85.88 94 LEU A C 1
ATOM 790 O O . LEU A 1 94 ? -6.069 -4.528 -4.402 1.00 85.88 94 LEU A O 1
ATOM 794 N N . PHE A 1 95 ? -6.570 -4.664 -2.227 1.00 88.38 95 PHE A N 1
ATOM 795 C CA . PHE A 1 95 ? -5.373 -4.004 -1.729 1.00 88.38 95 PHE A CA 1
ATOM 796 C C . PHE A 1 95 ? -4.173 -4.956 -1.680 1.00 88.38 95 PHE A C 1
ATOM 798 O O . PHE A 1 95 ? -3.101 -4.624 -2.179 1.00 88.38 95 PHE A O 1
ATOM 805 N N . GLY A 1 96 ? -4.354 -6.170 -1.155 1.00 87.06 96 GLY A N 1
ATOM 806 C CA . GLY A 1 96 ? -3.278 -7.162 -1.062 1.00 87.06 96 GLY A CA 1
ATOM 807 C C . GLY A 1 96 ? -2.800 -7.657 -2.428 1.00 87.06 96 GLY A C 1
ATOM 808 O O . GLY A 1 96 ? -1.613 -7.935 -2.587 1.00 87.06 96 GLY A O 1
ATOM 809 N N . LYS A 1 97 ? -3.686 -7.725 -3.436 1.00 90.06 97 LYS A N 1
ATOM 810 C CA . LYS A 1 97 ? -3.287 -8.097 -4.804 1.00 90.06 97 LYS A CA 1
ATOM 811 C C . LYS A 1 97 ? -2.923 -6.926 -5.717 1.00 90.06 97 LYS A C 1
ATOM 813 O O . LYS A 1 97 ? -2.583 -7.171 -6.869 1.00 90.06 97 LYS A O 1
ATOM 818 N N . ALA A 1 98 ? -2.938 -5.687 -5.224 1.00 89.94 98 ALA A N 1
ATOM 819 C CA . ALA A 1 98 ? -2.681 -4.499 -6.045 1.00 89.94 98 ALA A CA 1
ATOM 820 C C . ALA A 1 98 ? -1.312 -4.521 -6.752 1.00 89.94 98 ALA A C 1
ATOM 822 O O . ALA A 1 98 ? -1.124 -3.826 -7.744 1.00 89.94 98 ALA A O 1
ATOM 823 N N . PHE A 1 99 ? -0.367 -5.312 -6.236 1.00 91.88 99 PHE A N 1
ATOM 824 C CA . PHE A 1 99 ? 0.997 -5.423 -6.750 1.00 91.88 99 PHE A CA 1
ATOM 825 C C . PHE A 1 99 ? 1.245 -6.667 -7.617 1.00 91.88 99 PHE A C 1
ATOM 827 O O . PHE A 1 99 ? 2.356 -6.852 -8.112 1.00 91.88 99 PHE A O 1
ATOM 834 N N . PHE A 1 100 ? 0.231 -7.511 -7.827 1.00 88.06 100 PHE A N 1
ATOM 835 C CA . PHE A 1 100 ? 0.309 -8.588 -8.812 1.00 88.06 100 PHE A CA 1
ATOM 836 C C . PHE A 1 100 ? -0.013 -8.028 -10.194 1.00 88.06 100 PHE A C 1
ATOM 838 O O . PHE A 1 100 ? -0.920 -7.213 -10.337 1.00 88.06 100 PHE A O 1
ATOM 845 N N . ASP A 1 101 ? 0.739 -8.470 -11.202 1.00 77.38 101 ASP A N 1
ATOM 846 C CA . ASP A 1 101 ? 0.526 -8.099 -12.605 1.00 77.38 101 ASP A CA 1
ATOM 847 C C . ASP A 1 101 ? 0.409 -6.578 -12.861 1.00 77.38 101 ASP A C 1
ATOM 849 O O . ASP A 1 101 ? -0.370 -6.131 -13.705 1.00 77.38 101 ASP A O 1
ATOM 853 N N . VAL A 1 102 ? 1.196 -5.766 -12.139 1.00 81.06 102 VAL A N 1
ATOM 854 C CA . VAL A 1 102 ? 1.216 -4.304 -12.305 1.00 81.06 102 VAL A CA 1
ATOM 855 C C . VAL A 1 102 ? 1.681 -3.953 -13.713 1.00 81.06 102 VAL A C 1
ATOM 857 O O . VAL A 1 102 ? 2.853 -4.085 -14.056 1.00 81.06 102 VAL A O 1
ATOM 860 N N . SER A 1 103 ? 0.753 -3.464 -14.527 1.00 70.38 103 SER A N 1
ATOM 861 C CA . SER A 1 103 ? 1.043 -3.007 -15.887 1.00 70.38 103 SER A CA 1
ATOM 862 C C . SER A 1 103 ? 1.091 -1.483 -16.008 1.00 70.38 103 SER A C 1
ATOM 864 O O . SER A 1 103 ? 1.615 -0.959 -16.987 1.00 70.38 103 SER A O 1
ATOM 866 N N . SER A 1 104 ? 0.522 -0.755 -15.041 1.00 76.88 104 SER A N 1
ATOM 867 C CA . SER A 1 104 ? 0.454 0.710 -15.054 1.00 76.88 104 SER A CA 1
ATOM 868 C C . SER A 1 104 ? 0.220 1.293 -13.652 1.00 76.88 104 SER A C 1
ATOM 870 O O . SER A 1 104 ? -0.331 0.599 -12.789 1.00 76.88 104 SER A O 1
ATOM 872 N N . PRO A 1 105 ? 0.536 2.585 -13.431 1.00 80.44 105 PRO A N 1
ATOM 873 C CA . PRO A 1 105 ? 0.204 3.284 -12.188 1.00 80.44 105 PRO A CA 1
ATOM 874 C C . PRO A 1 105 ? -1.276 3.196 -11.820 1.00 80.44 105 PRO A C 1
ATOM 876 O O . PRO A 1 105 ? -1.626 3.140 -10.641 1.00 80.44 105 PRO A O 1
ATOM 879 N N . GLU A 1 106 ? -2.152 3.178 -12.825 1.00 83.25 106 GLU A N 1
ATOM 880 C CA . GLU A 1 106 ? -3.593 3.231 -12.605 1.00 83.25 106 GLU A CA 1
ATOM 881 C C . GLU A 1 106 ? -4.139 1.945 -11.980 1.00 83.25 106 GLU A C 1
ATOM 883 O O . GLU A 1 106 ? -5.073 2.013 -11.185 1.00 83.25 106 GLU A O 1
ATOM 888 N N . SER A 1 107 ? -3.516 0.792 -12.251 1.00 80.50 107 SER A N 1
ATOM 889 C CA . SER A 1 107 ? -3.895 -0.479 -11.616 1.00 80.50 107 SER A CA 1
ATOM 890 C C . SER A 1 107 ? -3.761 -0.418 -10.089 1.00 80.50 107 SER A C 1
ATOM 892 O O . SER A 1 107 ? -4.700 -0.744 -9.361 1.00 80.50 107 SER A O 1
ATOM 894 N N . VAL A 1 108 ? -2.637 0.117 -9.602 1.00 87.44 108 VAL A N 1
ATOM 895 C CA . VAL A 1 108 ? -2.384 0.307 -8.171 1.00 87.44 108 VAL A CA 1
ATOM 896 C C . VAL A 1 108 ? -3.286 1.412 -7.619 1.00 87.44 108 VAL A C 1
ATOM 898 O O . VAL A 1 108 ? -3.952 1.215 -6.605 1.00 87.44 108 VAL A O 1
ATOM 901 N N . ARG A 1 109 ? -3.382 2.564 -8.299 1.00 88.25 109 ARG A N 1
ATOM 902 C CA . ARG A 1 109 ? -4.235 3.684 -7.856 1.00 88.25 109 ARG A CA 1
ATOM 903 C C . ARG A 1 109 ? -5.696 3.290 -7.708 1.00 88.25 109 ARG A C 1
ATOM 905 O O . ARG A 1 109 ? -6.335 3.748 -6.766 1.00 88.25 109 ARG A O 1
ATOM 912 N N . HIS A 1 110 ? -6.219 2.466 -8.611 1.00 87.00 110 HIS A N 1
ATOM 913 C CA . HIS A 1 110 ? -7.598 2.001 -8.556 1.00 87.00 110 HIS A CA 1
ATOM 914 C C . HIS A 1 110 ? -7.880 1.245 -7.251 1.00 87.00 110 HIS A C 1
ATOM 916 O O . HIS A 1 110 ? -8.838 1.570 -6.548 1.00 87.00 110 HIS A O 1
ATOM 922 N N . ALA A 1 111 ? -7.001 0.309 -6.877 1.00 87.19 111 ALA A N 1
ATOM 923 C CA . ALA A 1 111 ? -7.112 -0.426 -5.620 1.00 87.19 111 ALA A CA 1
ATOM 924 C C . ALA A 1 111 ? -7.045 0.501 -4.393 1.00 87.19 111 ALA A C 1
ATOM 926 O O . ALA A 1 111 ? -7.864 0.390 -3.480 1.00 87.19 111 ALA A O 1
ATOM 927 N N . MET A 1 112 ? -6.110 1.456 -4.390 1.00 90.00 112 MET A N 1
ATOM 928 C CA . MET A 1 112 ? -5.937 2.411 -3.287 1.00 90.00 112 MET A CA 1
ATOM 929 C C . MET A 1 112 ? -7.147 3.344 -3.143 1.00 90.00 112 MET A C 1
ATOM 931 O O . MET A 1 112 ? -7.674 3.521 -2.047 1.00 90.00 112 MET A O 1
ATOM 935 N N . ARG A 1 113 ? -7.639 3.900 -4.259 1.00 86.81 113 ARG A N 1
ATOM 936 C CA . ARG A 1 113 ? -8.821 4.777 -4.297 1.00 86.81 113 ARG A CA 1
ATOM 937 C C . ARG A 1 113 ? -10.062 4.075 -3.773 1.00 86.81 113 ARG A C 1
ATOM 939 O O . ARG A 1 113 ? -10.789 4.664 -2.985 1.00 86.81 113 ARG A O 1
ATOM 946 N N . TYR A 1 114 ? -10.273 2.816 -4.147 1.00 85.44 114 TYR A N 1
ATOM 947 C CA . TYR A 1 114 ? -11.399 2.042 -3.633 1.00 85.44 114 TYR A CA 1
ATOM 948 C C . TYR A 1 114 ? -11.376 1.942 -2.099 1.00 85.44 114 TYR A C 1
ATOM 950 O O . TYR A 1 114 ? -12.396 2.157 -1.440 1.00 85.44 114 TYR A O 1
ATOM 958 N N . MET A 1 115 ? -10.205 1.654 -1.521 1.00 85.81 115 MET A N 1
ATOM 959 C CA . MET A 1 115 ? -10.032 1.581 -0.068 1.00 85.81 115 MET A CA 1
ATOM 960 C C . MET A 1 115 ? -10.282 2.931 0.606 1.00 85.81 115 MET A C 1
ATOM 962 O O . MET A 1 115 ? -10.982 2.991 1.619 1.00 85.81 115 MET A O 1
ATOM 966 N N . ILE A 1 116 ? -9.738 4.005 0.031 1.00 85.81 116 ILE A N 1
ATOM 967 C CA . ILE A 1 116 ? -9.913 5.371 0.531 1.00 85.81 116 ILE A CA 1
ATOM 968 C C . ILE A 1 116 ? -11.388 5.768 0.499 1.00 85.81 116 ILE A C 1
ATOM 970 O O . ILE A 1 116 ? -11.928 6.177 1.523 1.00 85.81 116 ILE A O 1
ATOM 974 N N . ASP A 1 117 ? -12.066 5.573 -0.629 1.00 84.19 117 ASP A N 1
ATOM 975 C CA . ASP A 1 117 ? -13.480 5.905 -0.788 1.00 84.19 117 ASP A CA 1
ATOM 976 C C . ASP A 1 117 ? -14.363 5.144 0.201 1.00 84.19 117 ASP A C 1
ATOM 978 O O . ASP A 1 117 ? -15.296 5.722 0.759 1.00 84.19 117 ASP A O 1
ATOM 982 N N . HIS A 1 118 ? -14.087 3.857 0.436 1.00 82.19 118 HIS A N 1
ATOM 983 C CA . HIS A 1 118 ? -14.830 3.067 1.419 1.00 82.19 118 HIS A CA 1
ATOM 984 C C . HIS A 1 118 ? -14.662 3.630 2.835 1.00 82.19 118 HIS A C 1
ATOM 986 O O . HIS A 1 118 ? -15.633 3.747 3.581 1.00 82.19 118 HIS A O 1
ATOM 992 N N . LYS A 1 119 ? -13.432 3.999 3.201 1.00 80.56 119 LYS A N 1
ATOM 993 C CA . LYS A 1 119 ? -13.116 4.577 4.510 1.00 80.56 119 LYS A CA 1
ATOM 994 C C . LYS A 1 119 ? -13.730 5.965 4.695 1.00 80.56 119 LYS A C 1
ATOM 996 O O . LYS A 1 119 ? -14.311 6.223 5.744 1.00 80.56 119 LYS A O 1
ATOM 1001 N N . LEU A 1 120 ? -13.668 6.819 3.673 1.00 75.50 120 LEU A N 1
ATOM 1002 C CA . LEU A 1 120 ? -14.235 8.171 3.692 1.00 75.50 120 LEU A CA 1
ATOM 1003 C C . LEU A 1 120 ? -15.765 8.174 3.723 1.00 75.50 120 LEU A C 1
ATOM 1005 O O . LEU A 1 120 ? -16.370 8.988 4.409 1.00 75.50 120 LEU A O 1
ATOM 1009 N N . LYS A 1 121 ? -16.422 7.239 3.027 1.00 74.31 121 LYS A N 1
ATOM 1010 C CA . LYS A 1 121 ? -17.892 7.124 3.044 1.00 74.31 121 LYS A CA 1
ATOM 1011 C C . LYS A 1 121 ? -18.443 6.605 4.379 1.00 74.31 121 LYS A C 1
ATOM 1013 O O . LYS A 1 121 ? -19.664 6.513 4.521 1.00 74.31 121 LYS A O 1
ATOM 1018 N N . GLY A 1 122 ? -17.568 6.290 5.340 1.00 60.00 122 GLY A N 1
ATOM 1019 C CA . GLY A 1 122 ? -17.922 5.752 6.644 1.00 60.00 122 GLY A CA 1
ATOM 1020 C C . GLY A 1 122 ? -18.536 4.369 6.494 1.00 60.00 122 GLY A C 1
ATOM 1021 O O . GLY A 1 122 ? 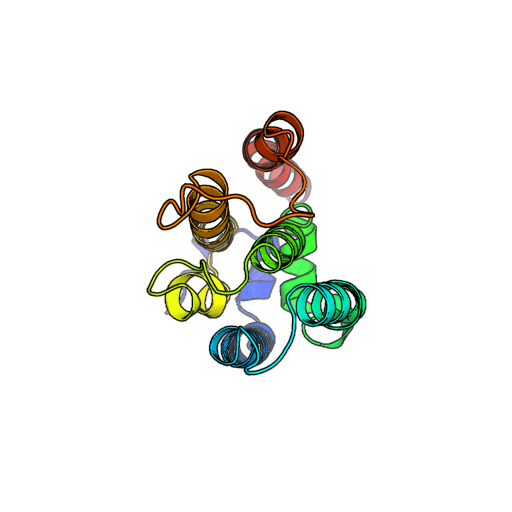-19.763 4.235 6.562 1.00 60.00 122 GLY A O 1
ATOM 1022 N N . GLY A 1 123 ? -17.687 3.361 6.263 1.00 58.94 123 GLY A N 1
ATOM 1023 C CA . GLY A 1 123 ? -18.091 1.956 6.210 1.00 58.94 123 GLY A CA 1
ATOM 1024 C C . GLY A 1 123 ? -19.084 1.603 7.326 1.00 58.94 123 GLY A C 1
ATOM 1025 O O . GLY A 1 123 ? -19.118 2.247 8.371 1.00 58.94 123 GLY A O 1
ATOM 1026 N N . THR A 1 124 ? -19.997 0.668 7.034 1.00 48.88 124 THR A N 1
ATOM 1027 C CA . THR A 1 124 ? -21.182 0.282 7.836 1.00 48.88 124 THR A CA 1
ATOM 1028 C C . THR A 1 124 ? -21.507 1.230 9.005 1.00 48.88 124 THR A C 1
ATOM 1030 O O . THR A 1 124 ? -21.195 0.922 10.152 1.00 48.88 124 THR A O 1
ATOM 1033 N N . LYS A 1 125 ? -22.102 2.399 8.708 1.00 45.16 125 LYS A N 1
ATOM 1034 C CA . LYS A 1 125 ? -22.447 3.466 9.670 1.00 45.16 125 LYS A CA 1
ATOM 1035 C C . LYS A 1 125 ? -22.828 2.930 11.062 1.00 45.16 125 LYS A C 1
ATOM 1037 O O . LYS A 1 125 ? -23.975 2.541 11.284 1.00 45.16 125 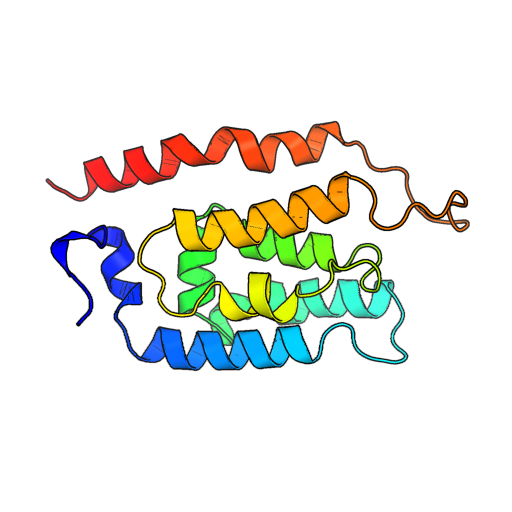LYS A O 1
ATOM 1042 N N . ARG A 1 126 ? -21.906 2.976 12.029 1.00 45.00 126 ARG A N 1
ATOM 1043 C CA . ARG A 1 126 ? -22.272 3.006 13.451 1.00 45.00 126 ARG A CA 1
ATOM 1044 C C . ARG A 1 126 ? -22.525 4.462 13.819 1.00 45.00 126 ARG A C 1
ATOM 1046 O O . ARG A 1 126 ? -21.641 5.299 13.719 1.00 45.00 126 ARG A O 1
ATOM 1053 N N . THR A 1 127 ? -23.749 4.753 14.237 1.00 44.25 127 THR A N 1
ATOM 1054 C CA . THR A 1 127 ? -24.247 6.074 14.656 1.00 44.25 127 THR A CA 1
ATOM 1055 C C . THR A 1 127 ? -23.669 6.580 15.983 1.00 44.25 127 THR A C 1
ATOM 1057 O O . THR A 1 127 ? -24.180 7.553 16.527 1.00 44.25 127 THR A O 1
ATOM 1060 N N . VAL A 1 128 ? -22.645 5.933 16.542 1.00 44.53 128 VAL A N 1
ATOM 1061 C CA . VAL A 1 128 ? -22.107 6.266 17.865 1.00 44.53 128 VAL A CA 1
ATOM 1062 C C . VAL A 1 128 ? -20.592 6.355 17.756 1.00 44.53 128 VAL A C 1
ATOM 1064 O O . VAL A 1 128 ? -19.933 5.331 17.587 1.00 44.53 128 VAL A O 1
ATOM 1067 N N . LEU A 1 129 ? -20.077 7.585 17.814 1.00 48.97 129 LEU A N 1
ATOM 1068 C CA . LEU A 1 129 ? -18.659 7.862 18.031 1.00 48.97 129 LEU A CA 1
ATOM 1069 C C . LEU A 1 129 ? -18.296 7.374 19.438 1.00 48.97 129 LEU A C 1
ATOM 1071 O O . LEU A 1 129 ? -18.993 7.709 20.402 1.00 48.97 129 LEU A O 1
ATOM 1075 N N . GLU A 1 130 ? -17.249 6.563 19.570 1.00 47.62 130 GLU A N 1
ATOM 1076 C CA . GLU A 1 130 ? -16.761 6.181 20.899 1.00 47.62 130 GLU A CA 1
ATOM 1077 C C . GLU A 1 130 ? -16.047 7.378 21.561 1.00 47.62 130 GLU A C 1
ATOM 1079 O O . GLU A 1 130 ? -15.424 8.187 20.865 1.00 47.62 130 GLU A O 1
ATOM 1084 N N . PRO A 1 131 ? -16.135 7.551 22.896 1.00 36.72 131 PRO A N 1
ATOM 1085 C CA . PRO A 1 131 ? -15.501 8.677 23.578 1.00 36.72 131 PRO A CA 1
ATOM 1086 C C . PRO A 1 131 ? -13.982 8.676 23.339 1.00 36.72 131 PRO A C 1
ATOM 1088 O O . PRO A 1 131 ? -13.280 7.796 23.830 1.00 36.72 131 PRO A O 1
ATOM 1091 N N . GLY A 1 132 ? -13.485 9.666 22.592 1.00 47.91 132 GLY A N 1
ATOM 1092 C CA . GLY A 1 132 ? -12.078 9.775 22.184 1.00 47.91 132 GLY A CA 1
ATOM 1093 C C . GLY A 1 132 ? -11.832 9.664 20.674 1.00 47.91 132 GLY A C 1
ATOM 1094 O O . GLY A 1 132 ? -10.701 9.872 20.244 1.00 47.91 132 GLY A O 1
ATOM 1095 N N . GLU A 1 133 ? -12.856 9.377 19.862 1.00 45.09 133 GLU A N 1
ATOM 1096 C CA . GLU A 1 133 ? -12.760 9.496 18.403 1.00 45.09 133 GLU A CA 1
ATOM 1097 C C . GLU A 1 133 ? -12.803 10.979 17.981 1.00 45.09 133 GLU A C 1
ATOM 1099 O O . GLU A 1 133 ? -13.806 11.663 18.181 1.00 45.09 133 GLU A O 1
ATOM 1104 N N . GLU A 1 134 ? -11.706 11.489 17.407 1.00 51.84 134 GLU A N 1
ATOM 1105 C CA . GLU A 1 134 ? -11.670 12.807 16.759 1.00 51.84 134 GLU A CA 1
ATOM 1106 C C . GLU A 1 134 ? -12.468 12.773 15.442 1.00 51.84 134 GLU A C 1
ATOM 1108 O O . GLU A 1 134 ? -12.268 11.897 14.596 1.00 51.84 134 GLU A O 1
ATOM 1113 N N . GLU A 1 135 ? -13.375 13.737 15.268 1.00 43.16 135 GLU A N 1
ATOM 1114 C CA . GLU A 1 135 ? -14.105 13.980 14.021 1.00 43.16 135 GLU A CA 1
ATOM 1115 C C . GLU A 1 135 ? -13.104 14.459 12.953 1.00 43.16 135 GLU A C 1
ATOM 1117 O O . GLU A 1 135 ? -12.362 15.419 13.171 1.00 43.16 135 GLU A O 1
ATOM 1122 N N . TYR A 1 136 ? -13.007 13.747 11.827 1.00 52.41 136 TYR A N 1
ATOM 1123 C CA . TYR A 1 136 ? -12.012 14.055 10.800 1.00 52.41 136 TYR A CA 1
ATOM 1124 C C . TYR A 1 136 ? -12.426 15.274 9.968 1.00 52.41 136 TYR A C 1
ATOM 1126 O O . TYR A 1 136 ? -13.550 15.364 9.481 1.00 52.41 136 TYR A O 1
ATOM 1134 N N . ASP A 1 137 ? -11.470 16.178 9.749 1.00 42.50 137 ASP A N 1
ATOM 1135 C CA . ASP A 1 137 ? -11.573 17.272 8.784 1.00 42.50 137 ASP A CA 1
ATOM 1136 C C . ASP A 1 137 ? -11.391 16.705 7.363 1.00 42.50 137 ASP A C 1
ATOM 1138 O O . ASP A 1 137 ? -10.279 16.616 6.825 1.00 42.50 137 ASP A O 1
ATOM 1142 N N . ASP A 1 138 ? -12.507 16.260 6.777 1.00 44.47 138 ASP A N 1
ATOM 1143 C CA . ASP A 1 138 ? -12.635 15.702 5.422 1.00 44.47 138 ASP A CA 1
ATOM 1144 C C . ASP A 1 138 ? -11.901 16.536 4.347 1.00 44.47 138 ASP A C 1
ATOM 1146 O O . ASP A 1 138 ? -11.429 15.998 3.339 1.00 44.47 138 ASP A O 1
ATOM 1150 N N . GLY A 1 139 ? -11.715 17.843 4.573 1.00 35.16 139 GLY A N 1
ATOM 1151 C CA . GLY A 1 139 ? -11.041 18.756 3.649 1.00 35.16 139 GLY A CA 1
ATOM 1152 C C . GLY A 1 139 ? -9.560 18.450 3.401 1.00 35.16 139 GLY A C 1
ATOM 1153 O O . GLY A 1 139 ? -9.045 18.742 2.319 1.00 35.16 139 GLY A O 1
ATOM 1154 N N . ARG A 1 140 ? -8.855 17.820 4.352 1.00 45.06 140 ARG A N 1
ATOM 1155 C CA . ARG A 1 140 ? -7.408 17.557 4.227 1.00 45.06 140 ARG A CA 1
ATOM 1156 C C . ARG A 1 140 ? -7.075 16.271 3.465 1.00 45.06 140 ARG A C 1
ATOM 1158 O O . ARG A 1 140 ? -5.933 16.116 3.041 1.00 45.06 140 ARG A O 1
ATOM 1165 N N . MET A 1 141 ? -8.047 15.370 3.278 1.00 46.22 141 MET A N 1
ATOM 1166 C CA . MET A 1 141 ? -7.873 14.100 2.554 1.00 46.22 141 MET A CA 1
ATOM 1167 C C . MET A 1 141 ? -8.359 14.146 1.099 1.00 46.22 141 MET A C 1
ATOM 1169 O O . MET A 1 141 ? -7.803 13.442 0.258 1.00 46.22 141 MET A O 1
ATOM 1173 N N . VAL A 1 142 ? -9.309 15.025 0.758 1.00 43.25 142 VAL A N 1
ATOM 1174 C CA . VAL A 1 142 ? -9.768 15.253 -0.633 1.00 43.25 142 VAL A CA 1
ATOM 1175 C C . VAL A 1 142 ? -8.633 15.743 -1.555 1.00 43.25 142 VAL A C 1
ATOM 1177 O O . VAL A 1 142 ? -8.637 15.489 -2.760 1.00 43.25 142 VAL A O 1
ATOM 1180 N N . SER A 1 143 ? -7.592 16.368 -1.001 1.00 44.41 143 SER A N 1
ATOM 1181 C CA . SER A 1 143 ? -6.383 16.762 -1.739 1.00 44.41 143 SER A CA 1
ATOM 1182 C C . SER A 1 143 ? -5.509 15.577 -2.189 1.00 44.41 143 SER A C 1
ATOM 1184 O O . SER A 1 143 ? -4.731 15.726 -3.130 1.00 44.41 143 SER A O 1
ATOM 1186 N N . ILE A 1 144 ? -5.660 14.387 -1.589 1.00 47.38 144 ILE A N 1
ATOM 1187 C CA . ILE A 1 144 ? -4.872 13.183 -1.915 1.00 47.38 144 ILE A CA 1
ATOM 1188 C C . ILE A 1 144 ? -5.288 12.589 -3.273 1.00 47.38 144 ILE A C 1
ATOM 1190 O O . ILE A 1 144 ? -4.453 12.044 -3.995 1.00 47.38 144 ILE A O 1
ATOM 1194 N N . SER A 1 145 ? -6.565 12.705 -3.657 1.00 40.53 145 SER A N 1
ATOM 1195 C CA . SER A 1 145 ? -7.103 12.103 -4.887 1.00 40.53 145 SER A CA 1
ATOM 1196 C C . SER A 1 145 ? -7.050 13.010 -6.120 1.00 40.53 145 SER A C 1
ATOM 1198 O O . SER A 1 145 ? -7.088 12.489 -7.238 1.00 40.53 145 SER A O 1
ATOM 1200 N N . ALA A 1 146 ? -6.990 14.335 -5.927 1.00 38.69 146 ALA A N 1
ATOM 1201 C CA . ALA A 1 146 ? -7.189 15.332 -6.985 1.00 38.69 146 ALA A CA 1
ATOM 1202 C C . ALA A 1 146 ? -5.894 15.853 -7.641 1.00 38.69 146 ALA A C 1
ATOM 1204 O O . ALA A 1 146 ? -5.944 16.312 -8.776 1.00 38.69 146 ALA A O 1
ATOM 1205 N N . ILE A 1 147 ? -4.736 15.767 -6.972 1.00 42.97 147 ILE A N 1
ATOM 1206 C CA . ILE A 1 147 ? -3.480 16.381 -7.458 1.00 42.97 147 ILE A CA 1
ATOM 1207 C C . ILE A 1 147 ? -2.622 15.406 -8.302 1.00 42.97 147 ILE A C 1
ATOM 1209 O O . ILE A 1 147 ? -1.774 15.834 -9.079 1.00 42.97 147 ILE A O 1
ATOM 1213 N N . SER A 1 148 ? -2.826 14.085 -8.205 1.00 48.28 148 SER A N 1
ATOM 1214 C CA . SER A 1 148 ? -1.786 13.106 -8.584 1.00 48.28 148 SER A CA 1
ATOM 1215 C C . SER A 1 148 ? -1.880 12.478 -9.983 1.00 48.28 148 SER A C 1
ATOM 1217 O O . SER A 1 148 ? -0.953 11.766 -10.376 1.00 48.28 148 SER A O 1
ATOM 1219 N N . SER A 1 149 ? -2.950 12.717 -10.754 1.00 46.44 149 SER A N 1
ATOM 1220 C CA . SER A 1 149 ? -3.062 12.130 -12.102 1.00 46.44 149 SER A CA 1
ATOM 1221 C C . SER A 1 149 ? -2.076 12.772 -13.086 1.00 46.44 149 SER A C 1
ATOM 1223 O O . SER A 1 149 ? -1.387 12.046 -13.797 1.00 46.44 149 SER A O 1
ATOM 1225 N N . ASP A 1 150 ? -1.939 14.102 -13.064 1.00 44.78 150 ASP A N 1
ATOM 1226 C CA . ASP A 1 150 ? -1.103 14.856 -14.015 1.00 44.78 150 ASP A CA 1
ATOM 1227 C C . ASP A 1 150 ? 0.405 14.738 -13.744 1.00 44.78 150 ASP A C 1
ATOM 1229 O O . ASP A 1 150 ? 1.199 14.687 -14.681 1.00 44.78 150 ASP A O 1
ATOM 1233 N N . ALA A 1 151 ? 0.827 14.638 -12.479 1.00 48.25 151 ALA A N 1
ATOM 1234 C CA . ALA A 1 151 ? 2.249 14.658 -12.118 1.00 48.25 151 ALA A CA 1
ATOM 1235 C C . ALA A 1 151 ? 3.032 13.426 -12.616 1.00 48.25 151 ALA A C 1
ATOM 1237 O O . ALA A 1 151 ? 4.190 13.546 -13.012 1.00 48.25 151 ALA A O 1
ATOM 1238 N N . VAL A 1 152 ? 2.404 12.245 -12.630 1.00 51.03 152 VAL A N 1
ATOM 1239 C CA . VAL A 1 152 ? 3.060 11.001 -13.081 1.00 51.03 152 VAL A CA 1
ATOM 1240 C C . VAL A 1 152 ? 3.151 10.952 -14.607 1.00 51.03 152 VAL A C 1
ATOM 1242 O O . VAL A 1 152 ? 4.173 10.534 -15.138 1.00 51.03 152 VAL A O 1
ATOM 1245 N N . HIS A 1 153 ? 2.140 11.466 -15.314 1.00 50.69 153 HIS A N 1
ATOM 1246 C CA . HIS A 1 153 ? 2.202 11.613 -16.770 1.00 50.69 153 HIS A CA 1
ATOM 1247 C C . HIS A 1 153 ? 3.246 12.651 -17.206 1.00 50.69 153 HIS A C 1
ATOM 1249 O O . HIS A 1 153 ? 3.939 12.433 -18.196 1.00 50.69 153 HIS A O 1
ATOM 1255 N N . ALA A 1 154 ? 3.401 13.750 -16.459 1.00 50.28 154 ALA A N 1
ATOM 1256 C CA . ALA A 1 154 ? 4.403 14.773 -16.750 1.00 50.28 154 ALA A CA 1
ATOM 1257 C C . ALA A 1 154 ? 5.844 14.274 -16.539 1.00 50.28 154 ALA A C 1
ATOM 1259 O O . ALA A 1 154 ? 6.708 14.567 -17.360 1.00 50.28 154 ALA A O 1
ATOM 1260 N N . ALA A 1 155 ? 6.105 13.494 -15.483 1.00 53.16 155 ALA A N 1
ATOM 1261 C CA . ALA A 1 155 ? 7.422 12.898 -15.242 1.00 53.16 155 ALA A CA 1
ATOM 1262 C C . ALA A 1 155 ? 7.807 11.869 -16.322 1.00 53.16 155 ALA A C 1
ATOM 1264 O O . ALA A 1 155 ? 8.958 11.833 -16.751 1.00 53.16 155 ALA A O 1
ATOM 1265 N N . ASP A 1 156 ? 6.837 11.095 -16.821 1.00 52.06 156 ASP A N 1
ATOM 1266 C CA . ASP A 1 156 ? 7.063 10.107 -17.882 1.00 52.06 156 ASP A CA 1
ATOM 1267 C C . ASP A 1 156 ? 7.382 10.741 -19.251 1.00 52.06 156 ASP A C 1
ATOM 1269 O O . ASP A 1 156 ? 8.019 10.092 -20.074 1.00 52.06 156 ASP A O 1
ATOM 1273 N N . MET A 1 157 ? 6.990 11.999 -19.508 1.00 50.22 157 MET A N 1
ATOM 1274 C CA . MET A 1 157 ? 7.369 12.716 -20.740 1.00 50.22 157 MET A CA 1
ATOM 1275 C C . MET A 1 157 ? 8.794 13.287 -20.707 1.00 50.22 157 MET A C 1
ATOM 1277 O O . MET A 1 157 ? 9.331 13.619 -21.759 1.00 50.22 157 MET A O 1
ATOM 1281 N N . ILE A 1 158 ? 9.401 13.410 -19.524 1.00 51.06 158 ILE A N 1
ATOM 1282 C CA . ILE A 1 158 ? 10.743 13.990 -19.342 1.00 51.06 158 ILE A CA 1
ATOM 1283 C C . ILE A 1 158 ? 11.836 12.908 -19.442 1.00 51.06 158 ILE A C 1
ATOM 1285 O O . ILE A 1 158 ? 12.966 13.211 -19.802 1.00 51.06 158 ILE A O 1
ATOM 1289 N N . GLU A 1 159 ? 11.516 11.635 -19.182 1.00 47.47 159 GLU A N 1
ATOM 1290 C CA . GLU A 1 159 ? 12.475 10.514 -19.271 1.00 47.47 159 GLU A CA 1
ATOM 1291 C C . GLU A 1 159 ? 12.692 9.970 -20.705 1.00 47.47 159 GLU A C 1
ATOM 1293 O O . GLU A 1 159 ? 13.418 8.991 -20.877 1.00 47.47 159 GLU A O 1
ATOM 1298 N N . VAL A 1 160 ? 12.067 10.560 -21.736 1.00 44.75 160 VAL A N 1
ATOM 1299 C CA . VAL A 1 160 ? 12.133 10.090 -23.143 1.00 44.75 160 VAL A CA 1
ATOM 1300 C C . VAL A 1 160 ? 13.096 10.924 -24.018 1.00 44.75 160 VAL A C 1
ATOM 1302 O O . VAL A 1 160 ? 13.173 10.687 -25.222 1.00 44.75 160 VAL A O 1
ATOM 1305 N N . GLU A 1 161 ? 13.863 11.858 -23.444 1.00 35.41 161 GLU A N 1
ATOM 1306 C CA . GLU A 1 161 ? 14.936 12.587 -24.158 1.00 35.41 161 GLU A CA 1
ATOM 1307 C C . GLU A 1 161 ? 16.324 11.944 -24.017 1.00 35.41 161 GLU A C 1
ATOM 1309 O O . GLU A 1 161 ? 16.720 11.581 -22.884 1.00 35.41 161 GLU A O 1
#

Foldseek 3Di:
DDDPVLAQPVRCCLVPVLLVVLLQVLLVVVVCPPPPPDDLVRSLVCCVCPVLVCCCPSPVPVVVLCVLLVNLLVVLSNLCSPPVVLFDVCLSVLQSNLSPPDRDNVSNVVSSVVRVVSSLVPRPDDVDDDPPDDDDPSVVCVVSNPPGPVPSVVVSVVVPD